Protein AF-A0A0L0W6W2-F1 (afdb_monomer)

Organism: Gottschalkia purinilytica (NCBI:txid1503)

InterPro domains:
  IPR009051 Alpha-helical ferredoxin [G3DSA:1.10.1060.10] (32-93)
  IPR017896 4Fe-4S ferredoxin-type, iron-sulphur binding domain [PS51379] (50-81)
  IPR017900 4Fe-4S ferredoxin, iron-sulphur binding, conserved site [PS00198] (62-73)

Foldseek 3Di:
DDQFPQDPVLLVLLVVCLVPDPLPCQLVVVDPLCVVPHSDSNVVSVCCNVPNDDDLCSLVVQPLPQSSQVRRPSSRSSNVSSVSVQVSCCVRVVNDGPDPDCPVVVVVVVVCLDPVNDPDDDDPVPPPPPDD

Nearest PDB structures (foldseek):
  1yp0-assembly1_A  TM=2.568E-01  e=7.527E+00  Mus musculus

Solvent-accessible surface area (backbone atoms only — not comparable to full-atom values): 8021 Å² total; per-residue (Å²): 131,74,74,55,80,66,51,70,68,57,54,53,53,42,46,51,45,33,73,66,51,84,73,81,43,57,30,33,78,74,25,72,56,43,53,73,76,33,88,34,72,32,62,48,37,47,48,31,72,76,61,42,40,76,65,67,64,60,44,69,57,55,82,77,76,47,56,44,20,73,60,28,95,79,62,44,68,57,49,57,53,32,51,53,51,49,52,36,45,18,59,77,45,81,76,33,72,86,66,82,84,51,65,66,56,53,50,50,53,58,50,51,74,29,78,92,63,37,95,66,84,79,73,76,88,67,77,70,80,81,75,131

pLDDT: mean 89.41, std 14.74, range [31.38, 98.0]

Structure (mmCIF, N/CA/C/O backbone):
data_AF-A0A0L0W6W2-F1
#
_entry.id   AF-A0A0L0W6W2-F1
#
loop_
_atom_site.group_PDB
_atom_site.id
_atom_site.type_symbol
_atom_site.label_atom_id
_atom_site.label_alt_id
_atom_site.label_comp_id
_atom_site.label_asym_id
_atom_site.label_entity_id
_atom_site.label_seq_id
_atom_site.pdbx_PDB_ins_code
_atom_site.Cartn_x
_atom_site.Cartn_y
_atom_site.Cartn_z
_atom_site.occupancy
_atom_site.B_iso_or_equiv
_atom_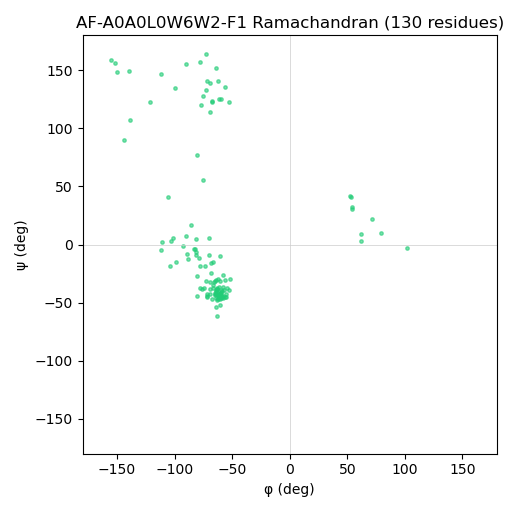site.auth_seq_id
_atom_site.auth_comp_id
_atom_site.auth_asym_id
_atom_site.auth_atom_id
_atom_site.pdbx_PDB_model_num
ATOM 1 N N . MET A 1 1 ? 11.777 10.452 0.659 1.00 61.84 1 MET A N 1
ATOM 2 C CA . MET A 1 1 ? 11.234 9.691 -0.493 1.00 61.84 1 MET A CA 1
ATOM 3 C C . MET A 1 1 ? 10.623 10.665 -1.486 1.00 61.84 1 MET A C 1
ATOM 5 O O . MET A 1 1 ? 10.289 11.770 -1.078 1.00 61.84 1 MET A O 1
ATOM 9 N N . LYS A 1 2 ? 10.537 10.314 -2.775 1.00 70.50 2 LYS A N 1
ATOM 10 C CA . LYS A 1 2 ? 9.842 11.164 -3.757 1.00 70.50 2 LYS A CA 1
ATOM 11 C C . LYS A 1 2 ? 8.334 11.083 -3.508 1.00 70.50 2 LYS A C 1
ATOM 13 O O . LYS A 1 2 ? 7.844 9.998 -3.200 1.00 70.50 2 LYS A O 1
ATOM 18 N N . LYS A 1 3 ? 7.632 12.212 -3.641 1.00 79.12 3 LYS A N 1
ATOM 19 C CA . LYS A 1 3 ? 6.164 12.244 -3.648 1.00 79.12 3 LYS A CA 1
ATOM 20 C C . LYS A 1 3 ? 5.636 11.329 -4.746 1.00 79.12 3 LYS A C 1
ATOM 22 O O . LYS A 1 3 ? 6.192 11.321 -5.843 1.00 79.12 3 LYS A O 1
ATOM 27 N N . THR A 1 4 ? 4.613 10.549 -4.413 1.00 79.94 4 THR A N 1
ATOM 28 C CA . THR A 1 4 ? 3.895 9.709 -5.381 1.00 79.94 4 THR A CA 1
ATOM 29 C C . THR A 1 4 ? 2.627 10.452 -5.768 1.00 79.94 4 THR A C 1
ATOM 31 O O . THR A 1 4 ? 1.950 11.017 -4.912 1.00 79.94 4 THR A O 1
ATOM 34 N N . ASN A 1 5 ? 2.319 10.500 -7.054 1.00 87.56 5 ASN A N 1
ATOM 35 C CA . ASN A 1 5 ? 1.138 11.145 -7.593 1.00 87.56 5 ASN A CA 1
ATOM 36 C C . ASN A 1 5 ? -0.071 10.212 -7.439 1.00 87.56 5 ASN A C 1
ATOM 38 O O . ASN A 1 5 ? -0.519 9.539 -8.370 1.00 87.56 5 ASN A O 1
ATOM 42 N N . PHE A 1 6 ? -0.589 10.141 -6.214 1.00 92.75 6 PHE A N 1
ATOM 43 C CA . PHE A 1 6 ? -1.834 9.439 -5.940 1.00 92.75 6 PHE A CA 1
ATOM 44 C C . PHE A 1 6 ? -3.020 10.190 -6.545 1.00 92.75 6 PHE A C 1
ATOM 46 O O . PHE A 1 6 ? -3.107 11.416 -6.486 1.00 92.75 6 PHE A O 1
ATOM 53 N N . SER A 1 7 ? -3.958 9.442 -7.133 1.00 93.69 7 SER A N 1
ATOM 54 C CA . SER A 1 7 ? -5.188 10.038 -7.651 1.00 93.69 7 SER A CA 1
ATOM 55 C C . SER A 1 7 ? -6.012 10.643 -6.512 1.00 93.69 7 SER A C 1
ATOM 57 O O . SER A 1 7 ? -5.975 10.163 -5.378 1.00 93.69 7 SER A O 1
ATOM 59 N N . LYS A 1 8 ? -6.799 11.677 -6.825 1.00 94.75 8 LYS A N 1
ATOM 60 C CA . LYS A 1 8 ? -7.709 12.288 -5.850 1.00 94.75 8 LYS A CA 1
ATOM 61 C C . LYS A 1 8 ? -8.668 11.255 -5.240 1.00 94.75 8 LYS A C 1
ATOM 63 O O . LYS A 1 8 ? -8.838 11.235 -4.031 1.00 94.75 8 LYS A O 1
ATOM 68 N N . ASP A 1 9 ? -9.205 10.359 -6.070 1.00 96.00 9 ASP A N 1
ATOM 69 C CA . ASP A 1 9 ? -10.095 9.271 -5.643 1.00 96.00 9 ASP A CA 1
ATOM 70 C C . ASP A 1 9 ? -9.429 8.334 -4.619 1.00 96.00 9 ASP A C 1
ATOM 72 O O . ASP A 1 9 ? -10.011 8.031 -3.580 1.00 96.00 9 ASP A O 1
ATOM 76 N N . LEU A 1 10 ? -8.172 7.939 -4.858 1.00 96.25 10 LEU A N 1
ATOM 77 C CA . LEU A 1 10 ? -7.405 7.132 -3.905 1.00 96.25 10 LEU A CA 1
ATOM 78 C C . LEU A 1 10 ? -7.218 7.875 -2.574 1.00 96.25 10 LEU A C 1
ATOM 80 O O . LEU A 1 10 ? -7.425 7.291 -1.511 1.00 96.25 10 LEU A O 1
ATOM 84 N N . MET A 1 11 ? -6.852 9.157 -2.616 1.00 97.00 11 MET A N 1
ATOM 85 C CA . MET A 1 11 ? -6.643 9.957 -1.403 1.00 97.00 11 MET A CA 1
ATOM 86 C C . MET A 1 11 ? -7.937 10.134 -0.597 1.00 97.00 11 MET A C 1
ATOM 88 O O . MET A 1 11 ? -7.908 10.012 0.628 1.00 97.00 11 MET A O 1
ATOM 92 N N . ASP A 1 12 ? -9.073 10.340 -1.268 1.00 97.19 12 ASP A N 1
ATOM 93 C CA . ASP A 1 12 ? -10.387 10.452 -0.626 1.00 97.19 12 ASP A CA 1
ATOM 94 C C . ASP A 1 12 ? -10.789 9.129 0.061 1.00 97.19 12 ASP A C 1
ATOM 96 O O . ASP A 1 12 ? -11.203 9.132 1.222 1.00 97.19 12 ASP A O 1
ATOM 100 N N . LYS A 1 13 ? -10.562 7.977 -0.587 1.00 96.50 13 LYS A N 1
ATOM 101 C CA . LYS A 1 13 ? -10.832 6.648 0.003 1.00 96.50 13 LYS A CA 1
ATOM 102 C C . LYS A 1 13 ? -9.884 6.297 1.155 1.00 96.50 13 LYS A C 1
ATOM 104 O O . LYS A 1 13 ? -10.296 5.711 2.155 1.00 96.50 13 LYS A O 1
ATOM 109 N N . ILE A 1 14 ? -8.603 6.659 1.053 1.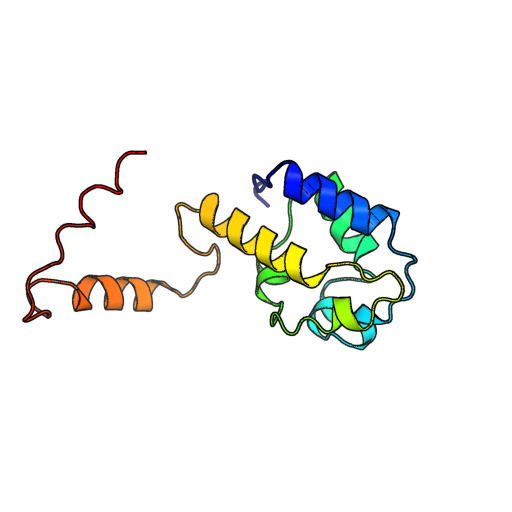00 97.12 14 ILE A N 1
ATOM 110 C CA . ILE A 1 14 ? -7.634 6.517 2.156 1.00 97.12 14 ILE A CA 1
ATOM 111 C C . ILE A 1 14 ? -8.090 7.346 3.363 1.00 97.12 14 ILE A C 1
ATOM 113 O O . ILE A 1 14 ? -8.019 6.873 4.502 1.00 97.12 14 ILE A O 1
ATOM 117 N N . LYS A 1 15 ? -8.583 8.566 3.121 1.00 97.38 15 LYS A N 1
ATOM 118 C CA . LYS A 1 15 ? -9.134 9.436 4.161 1.00 97.38 15 LYS A CA 1
ATOM 119 C C . LYS A 1 15 ? -10.355 8.816 4.832 1.00 97.38 15 LYS A C 1
ATOM 121 O O . LYS A 1 15 ? -10.379 8.751 6.059 1.00 97.38 15 LYS A O 1
ATOM 126 N N . GLU A 1 16 ? -11.294 8.280 4.058 1.00 96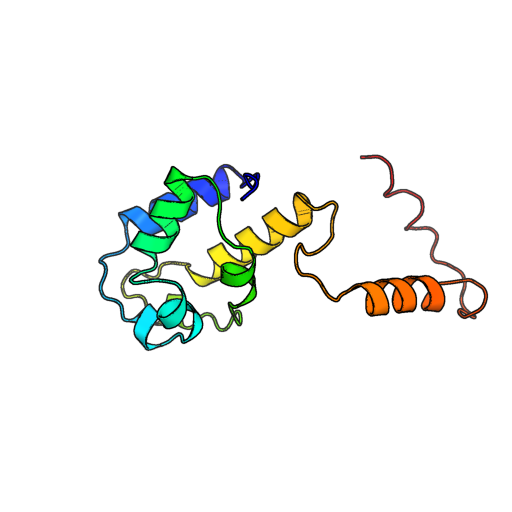.44 16 GLU A N 1
ATOM 127 C CA . GLU A 1 16 ? -12.463 7.570 4.590 1.00 96.44 16 GLU A CA 1
ATOM 128 C C . GLU A 1 16 ? -12.058 6.424 5.528 1.00 96.44 16 GLU A C 1
ATOM 130 O O . GLU A 1 16 ? -12.590 6.304 6.634 1.00 96.44 16 GLU A O 1
ATOM 135 N N . ILE A 1 17 ? -11.072 5.610 5.134 1.00 96.06 17 ILE A N 1
ATOM 136 C CA . ILE A 1 17 ? -10.573 4.515 5.975 1.00 96.06 17 ILE A CA 1
ATOM 137 C C . ILE A 1 17 ? -9.904 5.057 7.241 1.00 96.06 17 ILE A C 1
ATOM 139 O O . ILE A 1 17 ? -10.121 4.509 8.323 1.00 96.06 17 ILE A O 1
ATOM 143 N N . SER A 1 18 ? -9.107 6.121 7.135 1.00 96.19 18 SER A N 1
ATOM 144 C CA . SER A 1 18 ? -8.429 6.738 8.282 1.00 96.19 18 SER A CA 1
ATOM 145 C C . SER A 1 18 ? -9.423 7.285 9.319 1.00 96.19 18 SER A C 1
ATOM 147 O O . SER A 1 18 ? -9.270 7.057 10.523 1.00 96.19 18 SER A O 1
ATOM 149 N N . GLU A 1 19 ? -10.487 7.945 8.861 1.00 96.12 19 GLU A N 1
ATOM 150 C CA . GLU A 1 19 ? -11.536 8.510 9.718 1.00 96.12 19 GLU A CA 1
ATOM 151 C C . GLU A 1 19 ? -12.465 7.425 10.281 1.00 96.12 19 GLU A C 1
ATOM 153 O O . GLU A 1 19 ? -12.850 7.469 11.453 1.00 96.12 19 GLU A O 1
ATOM 158 N N . SER A 1 20 ? -12.776 6.405 9.478 1.00 96.88 20 SER A N 1
ATOM 159 C CA . SER A 1 20 ? -13.685 5.328 9.865 1.00 96.88 20 SER A CA 1
ATOM 160 C C . SER A 1 20 ? -13.019 4.264 10.729 1.00 96.88 20 SER A C 1
ATOM 162 O O . SER A 1 20 ? -13.697 3.624 11.529 1.00 96.88 20 SER A O 1
ATOM 164 N N . CYS A 1 21 ? -11.711 4.040 10.629 1.00 97.25 21 CYS A N 1
ATOM 165 C CA . CYS A 1 21 ? -11.030 3.002 11.398 1.00 97.25 21 CYS A CA 1
ATOM 166 C C . CYS A 1 21 ? -11.135 3.248 12.914 1.00 97.25 21 CYS A C 1
ATOM 168 O O . CYS A 1 21 ? -10.738 4.289 13.436 1.00 97.25 21 CYS A O 1
ATOM 170 N N . SER A 1 22 ? -11.644 2.250 13.645 1.00 95.69 22 SER A N 1
ATOM 171 C CA . SER A 1 22 ? -11.785 2.300 15.109 1.00 95.69 22 SER A CA 1
ATOM 172 C C . SER A 1 22 ? -10.501 1.969 15.874 1.00 95.69 22 SER A C 1
ATOM 174 O O . SER A 1 22 ? -10.495 2.051 17.097 1.00 95.69 22 SER A O 1
ATOM 176 N N . GLY A 1 23 ? -9.433 1.545 15.190 1.00 95.25 23 GLY A N 1
ATOM 177 C CA . GLY A 1 23 ? -8.191 1.121 15.843 1.00 95.25 23 GLY A CA 1
ATOM 178 C C . GLY A 1 23 ? -8.285 -0.225 16.577 1.00 95.25 23 GLY A C 1
ATOM 179 O O . GLY A 1 23 ? -7.473 -0.488 17.454 1.00 95.25 23 GLY A O 1
ATOM 180 N N . CYS A 1 24 ? -9.241 -1.098 16.228 1.00 97.00 24 CYS A N 1
ATOM 181 C CA . CYS A 1 24 ? -9.445 -2.395 16.902 1.00 97.00 24 CYS A CA 1
ATOM 182 C C . CYS A 1 24 ? -8.335 -3.442 16.681 1.00 97.00 24 CYS A C 1
ATOM 184 O O . CYS A 1 24 ? -8.281 -4.432 17.403 1.00 97.00 24 CYS A O 1
ATOM 186 N N . ARG A 1 25 ? -7.469 -3.243 15.674 1.00 97.00 25 ARG A N 1
ATOM 187 C CA . ARG A 1 25 ? -6.313 -4.097 15.322 1.00 97.00 25 ARG A CA 1
ATOM 188 C C . ARG A 1 25 ? -6.599 -5.547 14.906 1.00 97.00 25 ARG A C 1
ATOM 190 O O . ARG A 1 25 ? -5.646 -6.296 14.709 1.00 97.00 25 ARG A O 1
ATOM 197 N N . LEU A 1 26 ? -7.854 -5.947 14.699 1.00 97.94 26 LEU A N 1
ATOM 198 C CA . LEU A 1 26 ? -8.180 -7.305 14.232 1.00 97.94 26 LEU A CA 1
ATOM 199 C C . LEU A 1 26 ? -7.465 -7.648 12.915 1.00 97.94 26 LEU A C 1
ATOM 201 O O . LEU A 1 26 ? -6.833 -8.691 12.804 1.00 97.94 26 LEU A O 1
ATOM 205 N N . CYS A 1 27 ? -7.467 -6.722 11.955 1.00 97.81 27 CYS A N 1
ATOM 206 C CA . CYS A 1 27 ? -6.769 -6.888 10.680 1.00 97.81 27 CYS A CA 1
ATOM 207 C C . CYS A 1 27 ? -5.240 -6.987 10.805 1.00 97.81 27 CYS A C 1
ATOM 209 O O . CYS A 1 27 ? -4.617 -7.659 9.992 1.00 97.81 27 CYS A O 1
ATOM 211 N N . VAL A 1 28 ? -4.642 -6.330 11.806 1.00 97.62 28 VAL A N 1
ATOM 212 C CA . VAL A 1 28 ? -3.193 -6.370 12.068 1.00 97.62 28 VAL A CA 1
ATOM 213 C C . VAL A 1 28 ? -2.800 -7.737 12.617 1.00 97.62 28 VAL A C 1
ATOM 215 O O . VAL A 1 28 ? -1.828 -8.317 12.158 1.00 97.62 28 VAL A O 1
ATOM 218 N N . LYS A 1 29 ? -3.601 -8.291 13.536 1.00 97.31 29 LYS A N 1
ATOM 219 C CA . LYS A 1 29 ? -3.380 -9.629 14.105 1.00 97.31 29 LYS A CA 1
ATOM 220 C C . LYS A 1 29 ? -3.409 -10.741 13.046 1.00 97.31 29 LYS A C 1
ATOM 222 O O . LYS A 1 29 ? -2.725 -11.744 13.188 1.00 97.31 29 LYS A O 1
ATOM 227 N N . GLU A 1 30 ? -4.206 -10.558 11.999 1.00 96.56 30 GLU A N 1
ATOM 228 C CA . GLU A 1 30 ? -4.403 -11.542 10.928 1.00 96.56 30 GLU A CA 1
ATOM 229 C C . GLU A 1 30 ? -3.448 -11.346 9.735 1.00 96.56 30 GLU A C 1
ATOM 231 O O . GLU A 1 30 ? -3.511 -12.093 8.758 1.00 96.56 30 GLU A O 1
ATOM 236 N N . CYS A 1 31 ? -2.579 -10.328 9.757 1.00 98.00 31 CYS A N 1
ATOM 237 C CA . CYS A 1 31 ? -1.754 -9.967 8.610 1.00 98.00 31 CYS A CA 1
ATOM 238 C C . CYS A 1 31 ? -0.321 -9.618 9.024 1.00 98.00 31 CYS A C 1
ATOM 240 O O . CYS A 1 31 ? -0.063 -8.511 9.491 1.00 98.00 31 CYS A O 1
ATOM 242 N N . LEU A 1 32 ? 0.617 -10.524 8.725 1.00 96.44 32 LEU A N 1
ATOM 243 C CA . LEU A 1 32 ? 2.054 -10.353 8.998 1.00 96.44 32 LEU A CA 1
ATOM 244 C C . LEU A 1 32 ? 2.618 -9.041 8.431 1.00 96.44 32 LEU A C 1
ATOM 246 O O . LEU A 1 32 ? 3.391 -8.359 9.090 1.00 96.44 32 LEU A O 1
ATOM 250 N N . MET A 1 33 ? 2.184 -8.648 7.228 1.00 97.00 33 MET A N 1
ATOM 251 C CA . MET A 1 33 ? 2.593 -7.380 6.618 1.00 97.00 33 MET A CA 1
ATOM 252 C C . MET A 1 33 ? 2.120 -6.181 7.451 1.00 97.00 33 MET A C 1
ATOM 254 O O . MET A 1 33 ? 2.899 -5.277 7.738 1.00 97.00 33 MET A O 1
ATOM 258 N N . LEU A 1 34 ? 0.849 -6.160 7.866 1.00 97.31 34 LEU A N 1
ATOM 259 C CA . LEU A 1 34 ? 0.337 -5.049 8.669 1.00 97.31 34 LEU A CA 1
ATOM 260 C C . LEU A 1 34 ? 0.996 -5.009 10.047 1.00 97.31 34 LEU A C 1
ATOM 262 O O . LEU A 1 34 ? 1.274 -3.913 10.521 1.00 97.31 34 LEU A O 1
ATOM 266 N N . GLU A 1 35 ? 1.255 -6.166 10.658 1.00 97.19 35 GLU A N 1
ATOM 267 C CA . GLU A 1 35 ? 1.980 -6.283 11.927 1.00 97.19 35 GLU A CA 1
ATOM 268 C C . GLU A 1 35 ? 3.401 -5.710 11.841 1.00 97.19 35 GLU A C 1
ATOM 270 O O . GLU A 1 35 ? 3.827 -5.001 12.752 1.00 97.19 35 GLU A O 1
ATOM 275 N N . GLU A 1 36 ? 4.106 -5.954 10.735 1.00 97.06 36 GLU A N 1
ATOM 276 C CA . GLU A 1 36 ? 5.465 -5.454 10.514 1.00 97.06 36 GLU A CA 1
ATOM 277 C C . GLU A 1 36 ? 5.506 -3.941 10.246 1.00 97.06 36 GLU A C 1
ATOM 279 O O . GLU A 1 36 ? 6.344 -3.228 10.803 1.00 97.06 36 GLU A O 1
ATOM 284 N N . TYR A 1 37 ? 4.606 -3.427 9.401 1.00 96.25 37 TYR A N 1
ATOM 285 C CA . TYR A 1 37 ? 4.719 -2.056 8.887 1.00 96.25 37 TYR A CA 1
ATOM 286 C C . TYR A 1 37 ? 3.863 -1.017 9.612 1.00 96.25 37 TYR A C 1
ATOM 288 O O . TYR A 1 37 ? 4.076 0.186 9.415 1.00 96.25 37 TYR A O 1
ATOM 296 N N . CYS A 1 38 ? 2.876 -1.412 10.421 1.00 94.69 38 CYS A N 1
ATOM 297 C CA . CYS A 1 38 ? 2.016 -0.437 11.083 1.00 94.69 38 CYS A CA 1
ATOM 298 C C . CYS A 1 38 ? 1.427 -0.898 12.418 1.00 94.69 38 CYS A C 1
ATOM 300 O O . CYS A 1 38 ? 1.210 -2.067 12.703 1.00 94.69 38 CYS A O 1
ATOM 302 N N . ASN A 1 39 ? 1.086 0.086 13.245 1.00 94.44 39 ASN A N 1
ATOM 303 C CA . ASN A 1 39 ? 0.331 -0.140 14.470 1.00 94.44 39 ASN A CA 1
ATOM 304 C C . ASN A 1 39 ? -1.169 -0.345 14.170 1.00 94.44 39 ASN A C 1
ATOM 306 O O . ASN A 1 39 ? -1.839 -1.177 14.781 1.00 94.44 39 ASN A O 1
ATOM 310 N N . SER A 1 40 ? -1.697 0.395 13.198 1.00 95.88 40 SER A N 1
ATOM 311 C CA . SER A 1 40 ? -3.034 0.212 12.644 1.00 95.88 40 SER A CA 1
ATOM 312 C C . SER A 1 40 ? -3.096 0.758 11.210 1.00 95.88 40 SER A C 1
ATOM 314 O O . SER A 1 40 ? -2.300 1.639 10.865 1.00 95.88 40 SER A O 1
ATOM 316 N N . PRO A 1 41 ? -4.066 0.319 10.381 1.00 95.56 41 PRO A N 1
ATOM 317 C CA . PRO A 1 41 ? -4.285 0.915 9.063 1.00 95.56 41 PRO A CA 1
ATOM 318 C C . PRO A 1 41 ? -4.545 2.424 9.123 1.00 95.56 41 PRO A C 1
ATOM 320 O O . PRO A 1 41 ? -4.164 3.140 8.207 1.00 95.56 41 PRO A O 1
ATOM 323 N N . LYS A 1 42 ? -5.145 2.914 10.219 1.00 96.00 42 LYS A N 1
ATOM 324 C CA . LYS A 1 42 ? -5.365 4.346 10.447 1.00 96.00 42 LYS A CA 1
ATOM 325 C C . LYS A 1 42 ? -4.045 5.103 10.496 1.00 96.00 42 LYS A C 1
ATOM 327 O O . LYS A 1 42 ? -3.861 6.048 9.743 1.00 96.00 42 LYS A O 1
ATOM 332 N N . ASP A 1 43 ? -3.119 4.643 11.332 1.00 95.12 43 ASP A N 1
ATOM 333 C CA . ASP A 1 43 ? -1.824 5.303 11.519 1.00 95.12 43 ASP A CA 1
ATOM 334 C C . ASP A 1 43 ? -1.002 5.291 10.223 1.00 95.12 43 ASP A C 1
ATOM 336 O O . ASP A 1 43 ? -0.325 6.264 9.896 1.00 95.12 43 ASP A O 1
ATOM 340 N N . LEU A 1 44 ? -1.072 4.188 9.468 1.00 96.69 44 LEU A N 1
ATOM 341 C CA . LEU A 1 44 ? -0.412 4.076 8.171 1.00 96.69 44 LEU A CA 1
ATOM 342 C C . LEU A 1 44 ? -0.998 5.072 7.166 1.00 96.69 44 LEU A C 1
ATOM 344 O O . LEU A 1 44 ? -0.263 5.862 6.581 1.00 96.69 44 LEU A O 1
A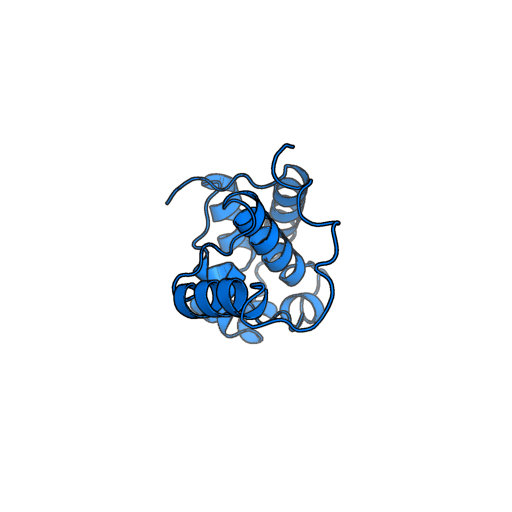TOM 348 N N . PHE A 1 45 ? -2.316 5.055 6.982 1.00 96.75 45 PHE A N 1
ATOM 349 C CA . PHE A 1 45 ? -2.992 5.896 6.001 1.00 96.75 45 PHE A CA 1
ATOM 350 C C . PHE A 1 45 ? -2.972 7.376 6.368 1.00 96.75 45 PHE A C 1
ATOM 352 O O . PHE A 1 45 ? -2.823 8.208 5.480 1.00 96.75 45 PHE A O 1
ATOM 359 N N . GLN A 1 46 ? -2.996 7.723 7.653 1.00 96.50 46 GLN A N 1
ATOM 360 C CA . GLN A 1 46 ? -2.812 9.100 8.096 1.00 96.50 46 GLN A CA 1
ATOM 361 C C . GLN A 1 46 ? -1.437 9.653 7.696 1.00 96.50 46 GLN A C 1
ATOM 363 O O . GLN A 1 46 ? -1.359 10.750 7.148 1.00 96.50 46 GLN A O 1
ATOM 368 N N . LYS A 1 47 ? -0.361 8.870 7.850 1.00 95.44 47 LYS A N 1
ATOM 369 C CA . LYS A 1 47 ? 0.973 9.273 7.369 1.00 95.44 47 LYS A CA 1
ATOM 370 C C . LYS A 1 47 ? 1.007 9.473 5.853 1.00 95.44 47 LYS A C 1
ATOM 372 O O . LYS A 1 47 ? 1.689 10.377 5.370 1.00 95.44 47 LYS A O 1
ATOM 377 N N . VAL A 1 48 ? 0.278 8.647 5.099 1.00 96.06 48 VAL A N 1
ATOM 378 C CA . VAL A 1 48 ? 0.154 8.813 3.642 1.00 96.06 48 VAL A CA 1
ATOM 379 C C . VAL A 1 48 ? -0.571 10.115 3.301 1.00 96.06 48 VAL A C 1
ATOM 381 O O . VAL A 1 48 ? -0.103 10.840 2.428 1.00 96.06 48 VAL A O 1
ATOM 384 N N . LEU A 1 49 ? -1.653 10.451 4.009 1.00 96.12 49 LEU A N 1
ATOM 385 C CA . LEU A 1 49 ? -2.391 11.707 3.819 1.00 96.12 49 LEU A CA 1
ATOM 386 C C . LEU A 1 49 ? -1.539 12.944 4.139 1.00 96.12 49 LEU A C 1
ATOM 388 O O . LEU A 1 49 ? -1.641 13.946 3.443 1.00 96.12 49 LEU A O 1
ATOM 392 N N . GLU A 1 50 ? -0.693 12.876 5.168 1.00 95.06 50 GLU A N 1
ATOM 393 C CA . GLU A 1 50 ? 0.163 13.994 5.588 1.00 95.06 50 GLU A CA 1
ATOM 394 C C . GLU A 1 50 ? 1.371 14.202 4.664 1.00 95.06 50 GLU A C 1
ATOM 396 O O . GLU A 1 50 ? 1.779 15.334 4.408 1.00 95.06 50 GLU A O 1
ATOM 401 N N . THR A 1 51 ? 1.973 13.112 4.179 1.00 93.88 51 THR A N 1
ATOM 402 C CA . THR A 1 51 ? 3.253 13.173 3.452 1.00 93.88 51 THR A CA 1
ATOM 403 C C . THR A 1 51 ? 3.127 13.006 1.943 1.00 93.88 51 THR A C 1
ATOM 405 O O . THR A 1 51 ? 4.066 13.349 1.224 1.00 93.88 51 THR A O 1
ATOM 408 N N . GLU A 1 52 ? 2.007 12.460 1.458 1.00 92.38 52 GLU A N 1
ATOM 409 C CA . GLU A 1 52 ? 1.818 12.013 0.068 1.00 92.38 52 GLU A CA 1
ATOM 410 C C . GLU A 1 52 ? 2.918 11.028 -0.382 1.00 92.38 52 GLU A C 1
ATOM 412 O O . GLU A 1 52 ? 3.332 10.974 -1.546 1.00 92.38 52 GLU A O 1
ATOM 417 N N . THR A 1 53 ? 3.452 10.257 0.571 1.00 93.06 53 THR A N 1
ATOM 418 C CA . THR A 1 53 ? 4.510 9.271 0.341 1.00 93.06 53 THR A CA 1
ATOM 419 C C . THR A 1 53 ? 4.265 7.998 1.138 1.00 93.06 53 THR A C 1
ATOM 421 O O . THR A 1 53 ? 3.715 8.023 2.235 1.00 93.06 53 THR A O 1
ATOM 424 N N . ILE A 1 54 ? 4.722 6.872 0.594 1.00 94.94 54 ILE A N 1
ATOM 425 C CA . ILE A 1 54 ? 4.797 5.581 1.282 1.00 94.94 54 ILE A CA 1
ATOM 426 C C . ILE A 1 54 ? 5.973 4.795 0.708 1.00 94.94 54 ILE A C 1
ATOM 428 O O . ILE A 1 54 ? 6.334 4.990 -0.455 1.00 94.94 54 ILE A O 1
ATOM 432 N N . ASP A 1 55 ? 6.620 3.960 1.520 1.00 95.00 55 ASP A N 1
ATOM 433 C CA . ASP A 1 55 ? 7.688 3.090 1.025 1.00 95.00 55 ASP A CA 1
ATOM 434 C C . ASP A 1 55 ? 7.044 2.059 0.098 1.00 95.00 55 ASP A C 1
ATOM 436 O O . ASP A 1 55 ? 6.145 1.360 0.567 1.00 95.00 55 ASP A O 1
ATOM 440 N N . PRO A 1 56 ? 7.454 1.946 -1.183 1.00 95.25 56 PRO A N 1
ATOM 441 C CA . PRO A 1 56 ? 6.913 0.941 -2.088 1.00 95.25 56 PRO A CA 1
ATOM 442 C C . PRO A 1 56 ? 6.955 -0.479 -1.516 1.00 95.25 56 PRO A C 1
ATOM 444 O O . PRO A 1 56 ? 6.062 -1.266 -1.824 1.00 95.25 56 PRO A O 1
ATOM 447 N N . ALA A 1 57 ? 7.919 -0.805 -0.648 1.00 95.31 57 ALA A N 1
ATOM 448 C CA . ALA A 1 57 ? 7.964 -2.102 0.017 1.00 95.31 57 ALA A CA 1
ATOM 449 C C . ALA A 1 57 ? 6.649 -2.426 0.747 1.00 95.31 57 ALA A C 1
ATOM 451 O O . ALA A 1 57 ? 6.180 -3.551 0.658 1.00 95.31 57 ALA A O 1
ATOM 452 N N . ILE A 1 58 ? 5.983 -1.445 1.365 1.00 96.69 58 ILE A N 1
ATOM 453 C CA . ILE A 1 58 ? 4.752 -1.664 2.140 1.00 96.69 58 ILE A CA 1
ATOM 454 C C . ILE A 1 58 ? 3.602 -2.194 1.258 1.00 96.69 58 ILE A C 1
ATOM 456 O O . ILE A 1 58 ? 3.149 -3.320 1.485 1.00 96.69 58 ILE A O 1
ATOM 460 N N . PRO A 1 59 ? 3.114 -1.471 0.224 1.00 96.88 59 PRO A N 1
ATOM 461 C CA . PRO A 1 59 ? 2.066 -2.001 -0.636 1.00 96.88 59 PRO A CA 1
ATOM 462 C C . PRO A 1 59 ? 2.530 -3.224 -1.419 1.00 96.88 59 PRO A C 1
ATOM 464 O O . PRO A 1 59 ? 1.700 -4.096 -1.667 1.00 96.88 59 PRO A O 1
ATOM 467 N N . TYR A 1 60 ? 3.810 -3.345 -1.798 1.00 97.00 60 TYR A N 1
ATOM 468 C CA . TYR A 1 60 ? 4.323 -4.534 -2.494 1.00 97.00 60 TYR A CA 1
ATOM 469 C C . TYR A 1 60 ? 4.477 -5.775 -1.593 1.00 97.00 60 TYR A C 1
ATOM 471 O O . TYR A 1 60 ? 4.421 -6.884 -2.118 1.00 97.00 60 TYR A O 1
ATOM 479 N N . SER A 1 61 ? 4.522 -5.624 -0.267 1.00 97.31 61 SER A N 1
ATOM 480 C CA . SER A 1 61 ? 4.476 -6.735 0.700 1.00 97.31 61 SER A CA 1
ATOM 481 C C . SER A 1 61 ? 3.062 -7.294 0.930 1.00 97.31 61 SER A C 1
ATOM 483 O O . SER A 1 61 ? 2.894 -8.347 1.540 1.00 97.31 61 SER A O 1
ATOM 485 N N . CYS A 1 62 ? 2.009 -6.622 0.450 1.00 97.88 62 CYS A N 1
ATOM 486 C CA . CYS A 1 62 ? 0.640 -7.140 0.537 1.00 97.88 62 CYS A CA 1
ATOM 487 C C . CYS A 1 62 ? 0.434 -8.389 -0.352 1.00 97.88 62 CYS A C 1
ATOM 489 O O . CYS A 1 62 ? 0.569 -8.329 -1.570 1.00 97.88 62 CYS A O 1
ATOM 491 N N . ASN A 1 63 ? -0.007 -9.517 0.202 1.00 96.69 63 ASN A N 1
ATOM 492 C CA . ASN A 1 63 ? -0.262 -10.725 -0.604 1.00 96.69 63 ASN A CA 1
ATOM 493 C C . ASN A 1 63 ? -1.616 -10.736 -1.335 1.00 96.69 63 ASN A C 1
ATOM 495 O O . ASN A 1 63 ? -1.960 -11.740 -1.948 1.00 96.69 63 ASN A O 1
ATOM 499 N N . MET A 1 64 ? -2.397 -9.650 -1.273 1.00 97.75 64 MET A N 1
ATOM 500 C CA . MET A 1 64 ? -3.734 -9.559 -1.883 1.00 97.75 64 MET A CA 1
ATOM 501 C C . MET A 1 64 ? -4.689 -10.689 -1.450 1.00 97.75 64 MET A C 1
ATOM 503 O O . MET A 1 64 ? -5.545 -11.122 -2.209 1.00 97.75 64 MET A O 1
ATOM 507 N N . CYS A 1 65 ? -4.551 -11.171 -0.209 1.00 97.44 65 CYS A N 1
ATOM 508 C CA . CYS A 1 65 ? -5.396 -12.234 0.347 1.00 97.44 65 CYS A CA 1
ATOM 509 C C . CYS A 1 65 ? -6.756 -11.742 0.869 1.00 97.44 65 CYS A C 1
ATOM 511 O O . CYS A 1 65 ? -7.590 -12.554 1.254 1.00 97.44 65 CYS A O 1
ATOM 513 N N . ASN A 1 66 ? -6.953 -10.421 0.938 1.00 97.00 66 ASN A N 1
ATOM 514 C CA . ASN A 1 66 ? -8.165 -9.741 1.407 1.00 97.00 66 ASN A CA 1
ATOM 515 C C . ASN A 1 66 ? -8.578 -9.977 2.883 1.00 97.00 66 ASN A C 1
ATOM 517 O O . ASN A 1 66 ? -9.574 -9.427 3.352 1.00 97.00 66 ASN A O 1
ATOM 521 N N . GLN A 1 67 ? -7.793 -10.728 3.664 1.00 97.38 67 GLN A N 1
ATOM 522 C CA . GLN A 1 67 ? -8.133 -11.069 5.052 1.00 97.38 67 GLN A CA 1
ATOM 523 C C . GLN A 1 67 ? -8.360 -9.835 5.940 1.00 97.38 67 GLN A C 1
ATOM 525 O O . GLN A 1 67 ? -9.285 -9.814 6.746 1.00 97.38 67 GLN A O 1
ATOM 530 N N . CYS A 1 68 ? -7.560 -8.776 5.767 1.00 97.44 68 CYS A N 1
ATOM 531 C CA . CYS A 1 68 ? -7.677 -7.541 6.546 1.00 97.44 68 CYS A CA 1
ATOM 532 C C . CYS A 1 68 ? -9.024 -6.821 6.364 1.00 97.44 68 CYS A C 1
ATOM 534 O O . CYS A 1 68 ? -9.480 -6.170 7.303 1.00 97.44 68 CYS A O 1
ATOM 536 N N . THR A 1 69 ? -9.655 -6.949 5.196 1.00 96.81 69 THR A N 1
ATOM 537 C CA . THR A 1 69 ? -10.980 -6.390 4.903 1.00 96.81 69 THR A CA 1
ATOM 538 C C . THR A 1 69 ? -12.080 -7.285 5.457 1.00 96.81 69 THR A C 1
ATOM 540 O O . THR A 1 69 ? -12.965 -6.784 6.144 1.00 96.81 69 THR A O 1
ATOM 543 N N . ILE A 1 70 ? -11.965 -8.606 5.272 1.00 97.56 70 ILE A N 1
ATOM 544 C CA . ILE A 1 70 ? -12.946 -9.594 5.755 1.00 97.56 70 ILE A CA 1
ATOM 545 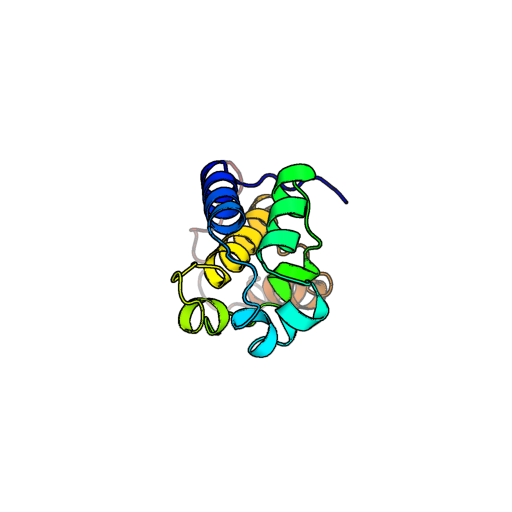C C . ILE A 1 70 ? -13.129 -9.516 7.276 1.00 97.56 70 ILE A C 1
ATOM 547 O O . ILE A 1 70 ? -14.253 -9.528 7.770 1.00 97.56 70 ILE A O 1
ATOM 551 N N . VAL A 1 71 ? -12.033 -9.416 8.034 1.00 97.88 71 VAL A N 1
ATOM 552 C CA . VAL A 1 71 ? -12.094 -9.375 9.508 1.00 97.88 71 VAL A CA 1
ATOM 553 C C . VAL A 1 71 ? -12.398 -7.983 10.065 1.00 97.88 71 VAL A C 1
ATOM 555 O O . VAL A 1 71 ? -12.512 -7.810 11.280 1.00 97.88 71 VAL A O 1
ATOM 558 N N . CYS A 1 72 ? -12.488 -6.962 9.208 1.00 97.94 72 CYS A N 1
ATOM 559 C CA . CYS A 1 72 ? -12.749 -5.603 9.651 1.00 97.94 72 CYS A CA 1
ATOM 560 C C . CYS A 1 72 ? -14.239 -5.448 9.998 1.00 97.94 72 CYS A C 1
ATOM 562 O O . CYS A 1 72 ? -15.084 -5.551 9.111 1.00 97.94 72 CYS A O 1
ATOM 564 N N . PRO A 1 73 ? -14.602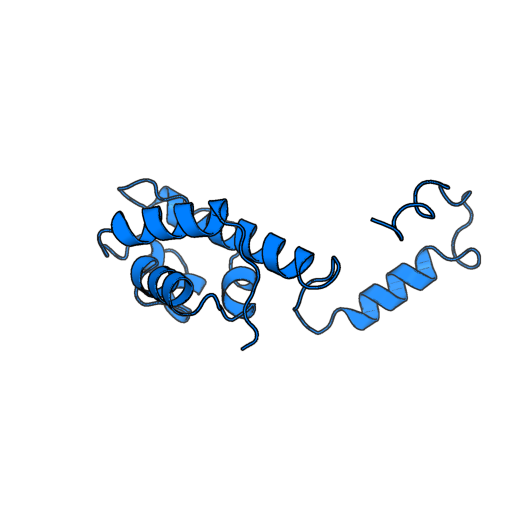 -5.094 11.246 1.00 97.25 73 PRO A N 1
ATOM 565 C CA . PRO A 1 73 ? -16.005 -4.962 11.652 1.00 97.25 73 PRO A CA 1
ATOM 566 C C . PRO A 1 73 ? -16.728 -3.797 10.961 1.00 97.25 73 PRO A C 1
ATOM 568 O O . PRO A 1 73 ? -17.950 -3.713 11.002 1.00 97.25 73 PRO A O 1
ATOM 571 N N . LYS A 1 74 ? -15.970 -2.881 10.346 1.00 97.25 74 LYS A N 1
ATOM 572 C CA . LYS A 1 74 ? -16.483 -1.761 9.548 1.00 97.25 74 LYS A CA 1
ATOM 573 C C . LYS A 1 74 ? -16.400 -2.010 8.040 1.00 97.25 74 LYS A C 1
ATOM 575 O O . LYS A 1 74 ? -16.672 -1.093 7.279 1.00 97.25 74 LYS A O 1
ATOM 580 N N . ASN A 1 75 ? -16.000 -3.214 7.625 1.00 96.38 75 ASN A N 1
ATOM 581 C CA . ASN A 1 75 ? -15.869 -3.618 6.227 1.00 96.38 75 ASN A CA 1
ATOM 582 C C . ASN A 1 75 ? -15.009 -2.653 5.382 1.00 96.38 75 ASN A C 1
ATOM 584 O O . ASN A 1 75 ? -15.363 -2.292 4.266 1.00 96.38 75 ASN A O 1
ATOM 588 N N . LEU A 1 76 ? -13.891 -2.183 5.950 1.00 97.44 76 LEU A N 1
ATOM 589 C CA . LEU A 1 76 ? -12.993 -1.248 5.267 1.00 97.44 76 LEU A CA 1
ATOM 590 C C . LEU A 1 76 ? -12.162 -1.988 4.207 1.00 97.44 76 LEU A C 1
ATOM 592 O O . LEU A 1 76 ? -11.466 -2.957 4.524 1.00 97.44 76 LEU A O 1
ATOM 596 N N . GLU A 1 77 ? -12.168 -1.487 2.972 1.00 97.12 77 GLU A N 1
ATOM 597 C CA . GLU A 1 77 ? -11.460 -2.038 1.799 1.00 97.12 77 GLU A CA 1
ATOM 598 C C . GLU A 1 77 ? -9.937 -1.769 1.837 1.00 97.12 77 GLU A C 1
ATOM 600 O O . GLU A 1 77 ? -9.340 -1.162 0.946 1.00 97.12 77 GLU A O 1
ATOM 605 N N . ILE A 1 78 ? -9.282 -2.191 2.923 1.00 97.06 78 ILE A N 1
ATOM 606 C CA . ILE A 1 78 ? -7.856 -1.966 3.193 1.00 97.06 78 ILE A CA 1
ATOM 607 C C . ILE A 1 78 ? -6.971 -2.602 2.110 1.00 97.06 78 ILE A C 1
ATOM 609 O O . ILE A 1 78 ? -6.007 -1.975 1.666 1.00 97.06 78 ILE A O 1
ATOM 613 N N . GLN A 1 79 ? -7.271 -3.835 1.684 1.00 97.69 79 GLN A N 1
ATOM 614 C CA . GLN A 1 79 ? -6.463 -4.531 0.675 1.00 97.69 79 GLN A CA 1
ATOM 615 C C . GLN A 1 79 ? -6.477 -3.801 -0.672 1.00 97.69 79 GLN A C 1
ATOM 617 O O . GLN A 1 79 ? -5.432 -3.699 -1.324 1.00 97.69 79 GLN A O 1
ATOM 622 N N . ASP A 1 80 ? -7.623 -3.258 -1.074 1.00 97.69 80 ASP A N 1
ATOM 623 C CA . ASP A 1 80 ? -7.755 -2.559 -2.352 1.00 97.69 80 ASP A CA 1
ATOM 624 C C . ASP A 1 80 ? -6.930 -1.280 -2.385 1.00 97.69 80 ASP A C 1
ATOM 626 O O . ASP A 1 80 ? -6.338 -0.962 -3.416 1.00 97.69 80 ASP A O 1
ATOM 630 N N . LYS A 1 81 ? -6.762 -0.599 -1.243 1.00 97.44 81 LYS A N 1
ATOM 631 C CA . LYS A 1 81 ? -5.904 0.592 -1.192 1.00 97.44 81 LYS A CA 1
ATOM 632 C C . LYS A 1 81 ? -4.451 0.245 -1.498 1.00 97.44 81 LYS A C 1
ATOM 634 O O . LYS A 1 81 ? -3.783 0.993 -2.206 1.00 97.44 81 LYS A O 1
ATOM 639 N N . PHE A 1 82 ? -3.960 -0.907 -1.038 1.00 97.81 82 PHE A N 1
ATOM 640 C CA . PHE A 1 82 ? -2.614 -1.357 -1.402 1.00 97.81 82 PHE A CA 1
ATOM 641 C C . PHE A 1 82 ? -2.496 -1.692 -2.893 1.00 97.81 82 PHE A C 1
ATOM 643 O O . PHE A 1 82 ? -1.447 -1.436 -3.484 1.00 97.81 82 PHE A O 1
ATOM 650 N N . MET A 1 83 ? -3.549 -2.227 -3.522 1.00 97.88 83 MET A N 1
ATOM 651 C CA . MET A 1 83 ? -3.558 -2.470 -4.969 1.00 97.88 83 MET A CA 1
ATOM 652 C C . MET A 1 83 ? -3.554 -1.155 -5.758 1.00 97.88 83 MET A C 1
ATOM 654 O O . MET A 1 83 ? -2.731 -0.981 -6.657 1.00 97.88 83 MET A O 1
ATOM 658 N N . GLU A 1 84 ? -4.412 -0.206 -5.388 1.00 97.62 84 GLU A N 1
ATOM 659 C CA . GLU A 1 84 ? -4.473 1.125 -6.002 1.00 97.62 84 GLU A CA 1
ATOM 660 C C . GLU A 1 84 ? -3.132 1.871 -5.850 1.00 97.62 84 GLU A C 1
ATOM 662 O O . GLU A 1 84 ? -2.644 2.477 -6.805 1.00 97.62 84 GLU A O 1
ATOM 667 N N . MET A 1 85 ? -2.458 1.748 -4.699 1.00 97.19 85 MET A N 1
ATOM 668 C CA . MET A 1 85 ? -1.101 2.278 -4.506 1.00 97.19 85 MET A CA 1
ATOM 669 C C . MET A 1 85 ? -0.079 1.638 -5.458 1.00 97.19 85 MET A C 1
ATOM 671 O O . MET A 1 85 ? 0.744 2.351 -6.032 1.00 97.19 85 MET A O 1
ATOM 675 N N . ARG A 1 86 ? -0.119 0.313 -5.674 1.00 97.19 86 ARG A N 1
ATOM 676 C CA . ARG A 1 86 ? 0.759 -0.351 -6.663 1.00 97.19 86 ARG A CA 1
ATOM 677 C C . ARG A 1 86 ? 0.519 0.182 -8.070 1.00 97.19 86 ARG A C 1
ATOM 679 O O . ARG A 1 86 ? 1.480 0.422 -8.797 1.00 97.19 86 ARG A O 1
ATOM 686 N N . GLN A 1 87 ? -0.742 0.368 -8.450 1.00 96.50 87 GLN A N 1
ATOM 687 C CA . GLN A 1 87 ? -1.107 0.923 -9.754 1.00 96.50 87 GLN A CA 1
ATOM 688 C C . GLN A 1 87 ? -0.583 2.354 -9.915 1.00 96.50 87 GLN A C 1
ATOM 690 O O . GLN A 1 87 ? -0.002 2.669 -10.953 1.00 96.50 87 GLN A O 1
ATOM 695 N N . ALA A 1 88 ? -0.714 3.189 -8.879 1.00 95.94 88 ALA A N 1
ATOM 696 C CA . ALA A 1 88 ? -0.165 4.543 -8.871 1.00 95.94 88 ALA A CA 1
ATOM 697 C C . ALA A 1 88 ? 1.361 4.535 -9.044 1.00 95.94 88 ALA A C 1
ATOM 699 O O . ALA A 1 88 ? 1.881 5.226 -9.915 1.00 95.94 88 ALA A O 1
ATOM 700 N N . PHE A 1 89 ? 2.075 3.675 -8.312 1.00 95.81 89 PHE A N 1
ATOM 701 C CA . PHE A 1 89 ? 3.524 3.541 -8.466 1.00 95.81 89 PHE A CA 1
ATOM 702 C C . PHE A 1 89 ? 3.954 3.128 -9.872 1.00 95.81 89 PHE A C 1
ATOM 704 O O . PHE A 1 89 ? 4.930 3.659 -10.396 1.00 95.81 89 PHE A O 1
ATOM 711 N N . VAL A 1 90 ? 3.245 2.179 -10.486 1.00 94.81 90 VAL A N 1
ATOM 712 C CA . VAL A 1 90 ? 3.530 1.743 -11.859 1.00 94.81 90 VAL A CA 1
ATOM 713 C C . VAL A 1 90 ? 3.281 2.878 -12.849 1.00 94.81 90 VAL A C 1
ATOM 715 O O . VAL A 1 90 ? 4.104 3.106 -13.735 1.00 94.81 90 VAL A O 1
ATOM 718 N N . LYS A 1 91 ? 2.173 3.607 -12.689 1.00 94.31 91 LYS A N 1
ATOM 719 C CA . LYS A 1 91 ? 1.829 4.751 -13.538 1.00 94.31 91 LYS A CA 1
ATOM 720 C C . LYS A 1 91 ? 2.890 5.851 -13.452 1.00 94.31 91 LYS A C 1
ATOM 722 O O . LYS A 1 91 ? 3.361 6.316 -14.486 1.00 94.31 91 LYS A O 1
ATOM 727 N N . ASP A 1 92 ? 3.314 6.198 -12.242 1.00 92.88 92 ASP A N 1
ATOM 728 C CA . ASP A 1 92 ? 4.328 7.229 -11.996 1.00 92.88 92 ASP A CA 1
ATOM 729 C C . ASP A 1 92 ? 5.726 6.836 -12.472 1.00 92.88 92 ASP A C 1
ATOM 731 O O . ASP A 1 92 ? 6.558 7.696 -12.755 1.00 92.88 92 ASP A O 1
ATOM 735 N N . ASN A 1 93 ? 5.989 5.536 -12.573 1.00 92.88 93 ASN A N 1
ATOM 736 C CA . ASN A 1 93 ? 7.270 4.983 -12.988 1.00 92.88 93 ASN A CA 1
ATOM 737 C C . ASN A 1 93 ? 7.212 4.427 -14.423 1.00 92.88 93 ASN A C 1
ATOM 739 O O . ASN A 1 93 ? 7.746 3.356 -14.714 1.00 92.88 93 ASN A O 1
ATOM 743 N N . ASN A 1 94 ? 6.540 5.150 -15.327 1.00 91.44 94 ASN A N 1
ATOM 744 C CA . ASN A 1 94 ? 6.488 4.871 -16.770 1.00 91.44 94 ASN A CA 1
ATOM 745 C C . ASN A 1 94 ? 6.057 3.432 -17.117 1.00 91.44 94 ASN A C 1
ATOM 747 O O . ASN A 1 94 ? 6.624 2.793 -18.005 1.00 91.44 94 ASN A O 1
ATOM 751 N N . GLY A 1 95 ? 5.071 2.900 -16.395 1.00 91.38 95 GLY A N 1
ATOM 752 C CA . GLY A 1 95 ? 4.558 1.548 -16.608 1.00 91.38 95 GLY A CA 1
ATOM 753 C C . GLY A 1 95 ? 5.427 0.439 -16.007 1.00 91.38 95 GLY A C 1
ATOM 754 O O . GLY A 1 95 ? 5.172 -0.736 -16.270 1.00 91.38 95 GLY A O 1
ATOM 755 N N . LYS A 1 96 ? 6.435 0.771 -15.190 1.00 90.62 96 LYS A N 1
ATOM 756 C CA . LYS A 1 96 ? 7.317 -0.201 -14.529 1.00 90.62 96 LYS A CA 1
ATOM 757 C C . LYS A 1 96 ? 7.104 -0.223 -13.021 1.00 90.62 96 LYS A C 1
ATOM 759 O O . LYS A 1 96 ? 6.884 0.808 -12.397 1.00 90.62 96 LYS A O 1
ATOM 764 N N . SER A 1 97 ? 7.253 -1.388 -12.393 1.00 91.19 97 SER A N 1
ATOM 765 C CA . SER A 1 97 ? 7.294 -1.458 -10.926 1.00 91.19 97 SER A CA 1
ATOM 766 C C . SER A 1 97 ? 8.495 -0.665 -10.378 1.00 91.19 97 SER A C 1
ATOM 76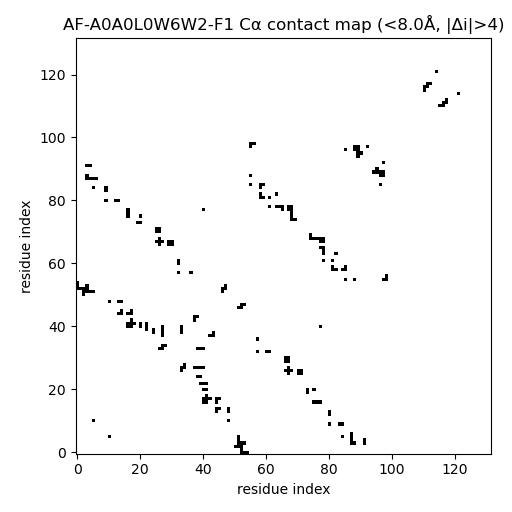8 O O . SER A 1 97 ? 9.579 -0.752 -10.958 1.00 91.19 97 SER A O 1
ATOM 770 N N . PRO A 1 98 ? 8.355 0.072 -9.259 1.00 92.38 98 PRO A N 1
ATOM 771 C CA . PRO A 1 98 ? 9.483 0.729 -8.594 1.00 92.38 98 PRO A CA 1
ATOM 772 C C . PRO A 1 98 ? 10.438 -0.269 -7.911 1.00 92.38 98 PRO A C 1
ATOM 774 O O . PRO A 1 98 ? 11.513 0.119 -7.449 1.00 92.38 98 PRO A O 1
ATOM 777 N N . MET A 1 99 ? 10.061 -1.551 -7.825 1.00 91.62 99 MET A N 1
ATOM 778 C CA . MET A 1 99 ? 10.868 -2.599 -7.205 1.00 91.62 99 MET A CA 1
ATOM 779 C C . MET A 1 99 ? 12.073 -2.965 -8.082 1.00 91.62 99 MET A C 1
ATOM 781 O O . MET A 1 99 ? 11.960 -3.206 -9.287 1.00 91.62 99 MET A O 1
ATOM 785 N N . LYS A 1 100 ? 13.252 -3.048 -7.458 1.00 89.94 100 LYS A N 1
ATOM 786 C CA . LYS A 1 100 ? 14.503 -3.449 -8.120 1.00 89.94 100 LYS A CA 1
ATOM 787 C C . LYS A 1 100 ? 14.511 -4.956 -8.422 1.00 89.94 100 LYS A C 1
ATOM 789 O O . LYS A 1 100 ? 13.740 -5.712 -7.847 1.00 89.94 100 LYS A O 1
ATOM 794 N N . GLY A 1 101 ? 15.417 -5.391 -9.302 1.00 88.69 101 GLY A N 1
ATOM 795 C CA . GLY A 1 101 ? 15.659 -6.816 -9.592 1.00 88.69 101 GLY A CA 1
ATOM 796 C C . GLY A 1 101 ? 15.043 -7.339 -10.894 1.00 88.69 101 GLY A C 1
ATOM 797 O O . GLY A 1 101 ? 15.300 -8.475 -11.277 1.00 88.69 101 GLY A O 1
ATOM 798 N N . HIS A 1 102 ? 14.297 -6.510 -11.624 1.00 89.12 102 HIS A N 1
ATOM 799 C CA . HIS A 1 102 ? 13.618 -6.925 -12.855 1.00 89.12 102 HIS A CA 1
ATOM 800 C C . HIS A 1 102 ? 14.498 -6.898 -14.119 1.00 89.12 102 HIS A C 1
ATOM 802 O O . HIS A 1 102 ? 14.042 -7.337 -15.168 1.00 89.12 102 HIS A O 1
ATOM 808 N N . SER A 1 103 ? 15.753 -6.437 -14.060 1.00 89.38 103 SER A N 1
ATOM 809 C CA . SER A 1 103 ? 16.595 -6.234 -15.257 1.00 89.38 103 SER A CA 1
ATOM 810 C C . SER A 1 103 ? 16.807 -7.506 -16.085 1.00 89.38 103 SER A C 1
ATOM 812 O O . SER A 1 103 ? 16.735 -7.459 -17.311 1.00 89.38 103 SER A O 1
ATOM 814 N N . ALA A 1 104 ? 17.012 -8.656 -15.438 1.00 91.75 104 ALA A N 1
ATOM 815 C CA . ALA A 1 104 ? 17.146 -9.937 -16.132 1.00 91.75 104 ALA A CA 1
ATOM 816 C C . ALA A 1 104 ? 15.854 -10.326 -16.871 1.00 91.75 104 ALA A C 1
ATOM 818 O O . ALA A 1 104 ? 15.907 -10.812 -17.999 1.00 91.75 104 ALA A O 1
ATOM 819 N N . ILE A 1 105 ? 14.695 -10.060 -16.261 1.00 89.25 105 ILE A N 1
ATOM 820 C CA . ILE A 1 105 ? 13.380 -10.318 -16.859 1.00 89.25 105 ILE A CA 1
ATOM 821 C C . ILE A 1 105 ? 13.134 -9.360 -18.025 1.00 89.25 105 ILE A C 1
ATOM 823 O O . ILE A 1 105 ? 12.681 -9.802 -19.076 1.00 89.25 105 ILE A O 1
ATOM 827 N N . GLU A 1 106 ? 13.476 -8.078 -17.881 1.00 88.88 106 GLU A N 1
ATOM 828 C CA . GLU A 1 106 ? 13.359 -7.088 -18.959 1.00 88.88 106 GLU A CA 1
ATOM 829 C C . GLU A 1 106 ? 14.208 -7.488 -20.174 1.00 88.88 106 GLU A C 1
ATOM 831 O O . GLU A 1 106 ? 13.722 -7.462 -21.305 1.00 88.88 106 GLU A O 1
ATOM 836 N N . MET A 1 107 ? 15.446 -7.936 -19.944 1.00 90.50 107 MET A N 1
ATOM 837 C CA . MET A 1 107 ? 16.322 -8.447 -21.001 1.00 90.50 107 MET A CA 1
ATOM 838 C C . MET A 1 107 ? 15.765 -9.718 -21.640 1.00 90.50 107 MET A C 1
ATOM 840 O O . MET A 1 107 ? 15.718 -9.822 -22.865 1.00 90.50 107 MET A O 1
ATOM 844 N N . HIS A 1 108 ? 15.299 -10.669 -20.828 1.00 90.25 108 HIS A N 1
ATOM 845 C CA . HIS A 1 108 ? 14.669 -11.888 -21.322 1.00 90.25 108 HIS A CA 1
ATOM 846 C C . HIS A 1 108 ? 13.438 -11.574 -22.184 1.00 90.25 108 HIS A C 1
ATOM 848 O O . HIS A 1 108 ? 13.301 -12.128 -23.273 1.00 90.25 108 HIS A O 1
ATOM 854 N N . GLN A 1 109 ? 12.565 -10.663 -21.744 1.00 88.62 109 GLN A N 1
ATOM 855 C CA . GLN A 1 109 ? 11.389 -10.227 -22.502 1.00 88.62 109 GLN A CA 1
ATOM 856 C C . GLN A 1 109 ? 11.794 -9.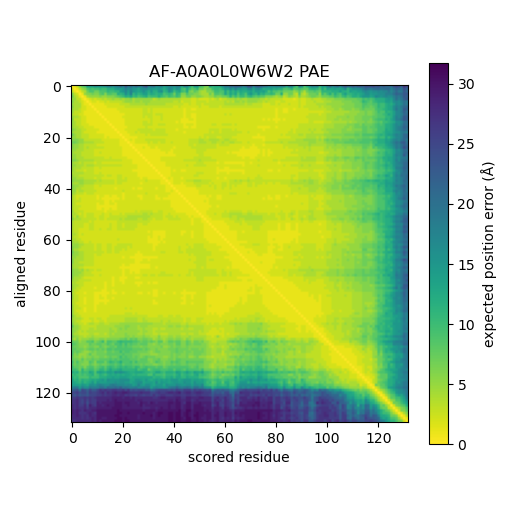550 -23.816 1.00 88.62 109 GLN A C 1
ATOM 858 O O . GLN A 1 109 ? 11.272 -9.911 -24.869 1.00 88.62 109 GLN A O 1
ATOM 863 N N . LEU A 1 110 ? 12.756 -8.624 -23.784 1.00 88.69 110 LEU A N 1
ATOM 864 C CA . LEU A 1 110 ? 13.244 -7.932 -24.978 1.00 88.69 110 LEU A CA 1
ATOM 865 C C . LEU A 1 110 ? 13.787 -8.910 -26.032 1.00 88.69 110 LEU A C 1
ATOM 867 O O . LEU A 1 110 ? 13.452 -8.797 -27.211 1.00 88.69 110 LEU A O 1
ATOM 871 N N . LEU A 1 111 ? 14.608 -9.875 -25.610 1.00 90.94 111 LEU A N 1
ATOM 872 C CA . LEU A 1 111 ? 15.214 -10.859 -26.508 1.00 90.94 111 LEU A CA 1
ATOM 873 C C . LEU A 1 111 ? 14.187 -11.868 -27.023 1.00 90.94 111 LEU A C 1
ATOM 875 O O . LEU A 1 111 ? 14.149 -12.116 -28.229 1.00 90.94 111 LEU A O 1
ATOM 879 N N . SER A 1 112 ? 13.327 -12.393 -26.144 1.00 87.44 112 SER A N 1
ATOM 880 C CA . SER A 1 112 ? 12.317 -13.402 -26.496 1.00 87.44 112 SER A CA 1
ATOM 881 C C . SER A 1 112 ? 11.371 -12.919 -27.593 1.00 87.44 112 SER A C 1
ATOM 883 O O . SER A 1 112 ? 11.008 -13.698 -28.465 1.00 87.44 112 SER A O 1
ATOM 885 N N . PHE A 1 113 ? 11.016 -11.629 -27.593 1.00 83.19 113 PHE A N 1
ATOM 886 C CA . PHE A 1 113 ? 10.146 -11.028 -28.613 1.00 83.19 113 PHE A CA 1
ATOM 887 C C . PHE A 1 113 ? 10.899 -10.451 -29.824 1.00 83.19 113 PHE A C 1
ATOM 889 O O . PHE A 1 113 ? 10.296 -9.795 -30.677 1.00 83.19 113 PHE A O 1
ATOM 896 N N . SER A 1 114 ? 12.213 -10.661 -29.923 1.00 87.44 114 SER A N 1
ATOM 897 C CA . SER A 1 114 ? 12.988 -10.228 -31.086 1.00 87.44 114 SER A CA 1
ATOM 898 C C . SER A 1 114 ? 12.799 -11.176 -32.274 1.00 87.44 114 SER A C 1
ATOM 900 O O . SER A 1 114 ? 12.514 -12.364 -32.119 1.00 87.44 114 SER A O 1
ATOM 902 N N . LYS A 1 115 ? 13.048 -10.670 -33.488 1.00 84.44 115 LYS A N 1
ATOM 903 C CA . LYS A 1 115 ? 12.976 -11.463 -34.730 1.00 84.44 115 LYS A CA 1
ATOM 904 C C . LYS A 1 115 ? 13.905 -12.682 -34.734 1.00 84.44 115 LYS A C 1
ATOM 906 O O . LYS A 1 115 ? 13.631 -13.638 -35.442 1.00 84.44 115 LYS A O 1
ATOM 911 N N . MET A 1 116 ? 15.000 -12.633 -33.974 1.00 85.94 116 MET A N 1
ATOM 912 C CA . MET A 1 116 ? 15.965 -13.731 -33.883 1.00 85.94 116 MET A CA 1
ATOM 913 C C 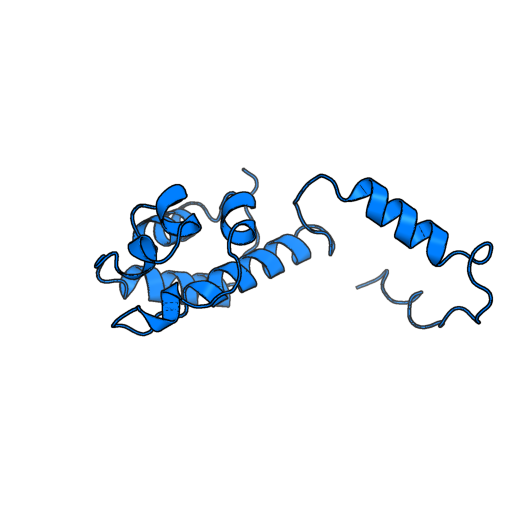. MET A 1 116 ? 15.420 -14.913 -33.070 1.00 85.94 116 MET A C 1
ATOM 915 O O . MET A 1 116 ? 15.758 -16.053 -33.366 1.00 85.94 116 MET A O 1
ATOM 919 N N . PHE A 1 117 ? 14.567 -14.648 -32.077 1.00 84.00 117 PHE A N 1
ATOM 920 C CA . PHE A 1 117 ? 14.031 -15.660 -31.159 1.00 84.00 117 PHE A CA 1
ATOM 921 C C . PHE A 1 117 ? 12.526 -15.926 -31.346 1.00 84.00 117 PHE A C 1
ATOM 923 O O . PHE A 1 117 ? 11.956 -16.742 -30.629 1.00 84.00 117 PHE A O 1
ATOM 930 N N . THR A 1 118 ? 11.868 -15.273 -32.313 1.00 83.75 118 THR A N 1
ATOM 931 C CA . THR A 1 118 ? 10.436 -15.448 -32.608 1.00 83.75 118 THR A CA 1
ATOM 932 C C . THR A 1 118 ? 10.210 -15.908 -34.052 1.00 83.75 118 THR A C 1
ATOM 934 O O . THR A 1 118 ? 10.562 -15.203 -34.993 1.00 83.75 118 THR A O 1
ATOM 937 N N . THR A 1 119 ? 9.541 -17.052 -34.234 1.00 81.00 119 THR A N 1
ATOM 938 C CA . THR A 1 119 ? 9.187 -17.615 -35.560 1.00 81.00 119 THR A CA 1
ATOM 939 C C . THR A 1 119 ? 7.836 -17.100 -36.100 1.00 81.00 119 THR A C 1
ATOM 941 O O . THR A 1 119 ? 7.516 -17.292 -37.271 1.00 81.00 119 THR A O 1
ATOM 944 N N . GLY A 1 120 ? 7.020 -16.442 -35.263 1.00 73.56 120 GLY A N 1
ATOM 945 C CA . GLY A 1 120 ? 5.710 -15.877 -35.630 1.00 73.56 120 GLY A CA 1
ATOM 946 C C . GLY A 1 120 ? 5.774 -14.426 -36.132 1.00 73.56 120 GLY A C 1
ATOM 947 O O . GLY A 1 120 ? 6.685 -13.676 -35.785 1.00 73.56 120 GLY A O 1
ATOM 948 N N . LYS A 1 121 ? 4.788 -13.989 -36.934 1.00 63.31 121 LYS A N 1
ATOM 949 C CA . LYS A 1 121 ? 4.661 -12.572 -37.332 1.00 63.31 121 LYS A CA 1
ATOM 950 C C . LYS A 1 121 ? 4.500 -11.696 -36.081 1.00 63.31 121 LYS A C 1
ATOM 952 O O . LYS A 1 121 ? 3.581 -11.916 -35.298 1.00 63.31 121 LYS A O 1
ATOM 957 N N . LEU A 1 122 ? 5.361 -10.685 -35.924 1.00 62.19 122 LEU A N 1
ATOM 958 C CA . LEU A 1 122 ? 5.197 -9.629 -34.919 1.00 62.19 122 LEU A CA 1
ATOM 959 C C . LEU A 1 122 ? 3.801 -9.007 -35.056 1.00 62.19 122 LEU A C 1
ATOM 961 O O . LEU A 1 122 ? 3.432 -8.518 -36.126 1.00 62.19 122 LEU A O 1
ATOM 965 N N . ASN A 1 123 ? 3.023 -9.039 -33.975 1.00 56.66 123 ASN A N 1
ATOM 966 C CA . ASN A 1 123 ? 1.714 -8.404 -33.930 1.00 56.66 123 ASN A CA 1
ATOM 967 C C . ASN A 1 123 ? 1.925 -6.877 -33.948 1.00 56.66 123 ASN A C 1
ATOM 969 O O . ASN A 1 123 ? 2.503 -6.328 -33.012 1.00 56.66 123 ASN A O 1
ATOM 973 N N . LYS A 1 124 ? 1.495 -6.195 -35.021 1.00 52.56 124 LYS A N 1
ATOM 974 C CA . LYS A 1 124 ? 1.743 -4.756 -35.280 1.00 52.56 124 LYS A CA 1
ATOM 975 C C . LYS A 1 124 ? 1.180 -3.791 -34.221 1.00 52.56 124 LYS A C 1
ATOM 977 O O . LYS A 1 124 ? 1.527 -2.621 -34.231 1.00 52.56 124 LYS A O 1
ATOM 982 N N . GLN A 1 125 ? 0.365 -4.264 -33.282 1.00 54.28 125 GLN A N 1
ATOM 983 C CA . GLN A 1 125 ? -0.355 -3.444 -32.296 1.00 54.28 125 GLN A CA 1
ATOM 984 C C . GLN A 1 125 ? 0.524 -2.786 -31.206 1.00 54.28 125 GLN A C 1
ATOM 986 O O . GLN A 1 125 ? -0.013 -2.206 -30.270 1.00 54.28 125 GLN A O 1
ATOM 991 N N . ARG A 1 126 ? 1.861 -2.886 -31.263 1.00 53.22 126 ARG A N 1
ATOM 992 C CA . ARG A 1 126 ? 2.764 -2.351 -30.219 1.00 53.22 126 ARG A CA 1
ATOM 993 C C . ARG A 1 126 ? 3.639 -1.167 -30.641 1.00 53.22 126 ARG A C 1
ATOM 995 O O . ARG A 1 126 ? 4.335 -0.630 -29.784 1.00 53.22 126 ARG A O 1
ATOM 1002 N N . GLU A 1 127 ? 3.620 -0.741 -31.905 1.00 42.62 127 GLU A N 1
ATOM 1003 C CA . GLU A 1 127 ? 4.390 0.445 -32.330 1.00 42.62 127 GLU A CA 1
ATOM 1004 C C . GLU A 1 127 ? 3.707 1.774 -31.943 1.00 42.62 127 GLU A C 1
ATOM 1006 O O . GLU A 1 127 ? 4.385 2.789 -31.823 1.00 42.62 127 GLU A O 1
ATOM 1011 N N . GLU A 1 128 ? 2.405 1.763 -31.643 1.00 38.53 128 GLU A N 1
ATOM 1012 C CA . GLU A 1 128 ? 1.604 2.981 -31.418 1.00 38.53 128 GLU A CA 1
ATOM 1013 C C . GLU A 1 128 ? 1.583 3.477 -29.955 1.00 38.53 128 GLU A C 1
ATOM 1015 O O . GLU A 1 128 ? 1.150 4.588 -29.690 1.00 38.53 128 GLU A O 1
ATOM 1020 N N . GLY A 1 129 ? 2.124 2.726 -28.989 1.00 39.22 129 GLY A N 1
ATOM 1021 C CA . GLY A 1 129 ? 2.085 3.096 -27.561 1.00 39.22 129 GLY A CA 1
ATOM 1022 C C . GLY A 1 129 ? 3.207 4.020 -27.061 1.00 39.22 129 GLY A C 1
ATOM 1023 O O . GLY A 1 129 ? 3.465 4.046 -25.860 1.00 39.22 129 GLY A O 1
ATOM 1024 N N . LYS A 1 130 ? 3.945 4.707 -27.947 1.00 40.00 130 LYS A N 1
ATOM 1025 C CA . LYS A 1 130 ? 5.065 5.601 -27.567 1.00 40.00 130 LYS A CA 1
ATOM 1026 C C . LYS A 1 130 ? 4.748 7.099 -27.617 1.00 40.00 130 LYS A C 1
ATOM 1028 O O . LYS A 1 130 ? 5.636 7.894 -27.322 1.00 40.00 130 LYS A O 1
ATOM 1033 N N . HIS A 1 131 ? 3.516 7.483 -27.927 1.00 35.00 131 HIS A N 1
ATOM 1034 C CA . HIS A 1 131 ? 3.065 8.867 -27.824 1.00 35.00 131 HIS A CA 1
ATOM 1035 C C . HIS A 1 131 ? 1.611 8.910 -27.360 1.00 35.00 131 HIS A C 1
ATOM 1037 O O . HIS A 1 131 ? 0.715 8.903 -28.191 1.00 35.00 131 HIS A O 1
ATOM 1043 N N . GLU A 1 132 ? 1.410 8.954 -26.045 1.00 31.38 132 GLU A N 1
ATOM 1044 C CA . GLU A 1 132 ? 0.313 9.673 -25.378 1.00 31.38 132 GLU A CA 1
ATOM 1045 C C . GLU A 1 132 ? 0.657 9.876 -23.898 1.00 31.38 132 GLU A C 1
ATOM 1047 O O . GLU A 1 132 ? 1.114 8.905 -23.249 1.00 31.38 132 GLU A O 1
#

Radius of gyration: 18.72 Å; Cα contacts (8 Å, |Δi|>4): 131; chains: 1; bounding box: 34×32×54 Å

Mean predicted aligned error: 6.83 Å

Secondary structure (DSSP, 8-state):
-PPP---HHHHHHHHHHHHH-----HHHHT-HHHHHH-S-HHHHHHHHHHHS---THHHHT-----HHHHT-TT---HHHHHHHHHHHHHHHTTTS-S-S--HHHHHHHHHHTSTTT--SPP-GGGSSTT--

Sequence (132 aa):
MKKTNFSKDLMDKIKEISESCSGCRLCVKECLMLEEYCNSPKDLFQKVLETETIDPAIPYSCNMCNQCTIVCPKNLEIQDKFMEMRQAFVKDNNGKSPMKGHSAIEMHQLLSFSKMFTTGKLNKQREEGKHE